Protein AF-A0A9D2WP84-F1 (afdb_monomer)

pLDDT: mean 82.33, std 8.55, range [58.09, 91.62]

Solvent-accessible surface area (backbone atoms only — not comparable to full-atom values): 3804 Å² total; per-residue (Å²): 109,36,30,45,41,38,70,45,65,66,59,44,52,52,54,34,70,60,41,97,69,72,50,75,75,44,61,38,78,86,53,78,35,29,35,25,65,51,61,98,77,35,68,62,64,79,78,51,90,65,51,75,36,73,63,83,62,82,74,52,74,124

Mean predicted aligned error: 5.14 Å

Nearest PDB structures (foldseek):
  6ryx-assembly1_A  TM=5.447E-01  e=7.339E+00  Colletotrichum graminicola M1.001
  1kn6-assembly1_A  TM=4.223E-01  e=5.967E+00  Mus musculus

Organism: NCBI:txid182264

Structure (mmCIF, N/CA/C/O backbone):
data_AF-A0A9D2WP84-F1
#
_entry.id   AF-A0A9D2WP84-F1
#
loop_
_atom_site.group_PDB
_atom_site.id
_atom_site.type_symbol
_atom_site.label_atom_id
_atom_site.label_alt_id
_atom_site.label_comp_id
_atom_site.label_asym_id
_atom_site.label_entity_id
_atom_site.label_seq_id
_atom_site.pdbx_PDB_ins_code
_atom_site.Cartn_x
_atom_site.Cartn_y
_atom_site.Cartn_z
_atom_site.occupancy
_atom_site.B_iso_or_equiv
_atom_site.auth_seq_id
_atom_site.auth_comp_id
_atom_site.auth_asym_id
_atom_site.auth_atom_id
_atom_site.pdbx_PDB_model_num
ATOM 1 N N . MET A 1 1 ? 6.876 -2.945 10.670 1.00 76.19 1 MET A N 1
ATOM 2 C CA . MET A 1 1 ? 6.300 -1.849 9.863 1.00 76.19 1 MET A CA 1
ATOM 3 C C . MET A 1 1 ? 5.130 -2.429 9.104 1.00 76.19 1 MET A C 1
ATOM 5 O O . MET A 1 1 ? 5.286 -3.501 8.535 1.00 76.19 1 MET A O 1
ATOM 9 N N . ILE A 1 2 ? 3.969 -1.789 9.163 1.00 85.88 2 ILE A N 1
ATOM 10 C CA . ILE A 1 2 ? 2.752 -2.295 8.529 1.00 85.88 2 ILE A CA 1
ATOM 11 C C . ILE A 1 2 ? 2.526 -1.509 7.244 1.00 85.88 2 ILE A C 1
ATOM 13 O O . ILE A 1 2 ? 2.734 -0.299 7.211 1.00 85.88 2 ILE A O 1
ATOM 17 N N . PHE A 1 3 ? 2.109 -2.197 6.188 1.00 88.44 3 PHE A N 1
ATOM 18 C CA . PHE A 1 3 ? 1.843 -1.603 4.889 1.00 88.44 3 PHE A CA 1
ATOM 19 C C . PHE A 1 3 ? 0.411 -1.878 4.459 1.00 88.44 3 PHE A C 1
ATOM 21 O O . PHE A 1 3 ? -0.069 -3.012 4.535 1.00 88.44 3 PHE A O 1
ATOM 28 N N . TYR A 1 4 ? -0.253 -0.844 3.959 1.00 89.75 4 TYR A N 1
ATOM 29 C CA . TYR A 1 4 ? -1.486 -0.987 3.202 1.00 89.75 4 TYR A CA 1
ATOM 30 C C . TYR A 1 4 ? -1.145 -1.155 1.725 1.00 89.75 4 TYR A C 1
ATOM 32 O O . TYR A 1 4 ? -0.470 -0.297 1.155 1.00 89.75 4 TYR A O 1
ATOM 40 N N . ILE A 1 5 ? -1.614 -2.243 1.110 1.00 89.44 5 ILE A N 1
ATOM 41 C CA . ILE A 1 5 ? -1.364 -2.540 -0.303 1.00 89.44 5 ILE A CA 1
ATOM 42 C C . ILE A 1 5 ? -2.679 -2.514 -1.084 1.00 89.44 5 ILE A C 1
ATOM 44 O O . ILE A 1 5 ? -3.640 -3.210 -0.744 1.00 89.44 5 ILE A O 1
ATOM 48 N N . THR A 1 6 ? -2.704 -1.737 -2.166 1.00 88.88 6 THR A N 1
ATOM 49 C CA . THR A 1 6 ? -3.849 -1.610 -3.079 1.00 88.88 6 THR A CA 1
ATOM 50 C C . THR A 1 6 ? -3.395 -1.548 -4.536 1.00 88.88 6 THR A C 1
ATOM 52 O O . THR A 1 6 ? -2.288 -1.115 -4.849 1.00 88.88 6 THR A O 1
ATOM 55 N N . ASN A 1 7 ? -4.275 -1.950 -5.452 1.00 90.69 7 ASN A N 1
ATOM 56 C CA . ASN A 1 7 ? -4.069 -1.778 -6.891 1.00 90.69 7 ASN A CA 1
ATOM 57 C C . ASN A 1 7 ? -4.405 -0.347 -7.360 1.00 90.69 7 ASN A C 1
ATOM 59 O O . ASN A 1 7 ? -4.108 0.021 -8.495 1.00 90.69 7 ASN A O 1
ATOM 63 N N . ASN A 1 8 ? -5.050 0.465 -6.514 1.00 89.62 8 ASN A N 1
ATOM 64 C CA . ASN A 1 8 ? -5.501 1.809 -6.859 1.00 89.62 8 ASN A CA 1
ATOM 65 C C . ASN A 1 8 ? -4.640 2.877 -6.172 1.00 89.62 8 ASN A C 1
ATOM 67 O O . ASN A 1 8 ? -4.672 3.027 -4.952 1.00 89.62 8 ASN A O 1
ATOM 71 N N . LYS A 1 9 ? -3.925 3.681 -6.968 1.00 89.31 9 LYS A N 1
ATOM 72 C CA . LYS A 1 9 ? -3.084 4.780 -6.466 1.00 89.31 9 LYS A CA 1
ATOM 73 C C . LYS A 1 9 ? -3.858 5.759 -5.577 1.00 89.31 9 LYS A C 1
ATOM 75 O O . LYS A 1 9 ? -3.319 6.225 -4.580 1.00 89.31 9 LYS A O 1
ATOM 80 N N . ASN A 1 10 ? -5.107 6.063 -5.926 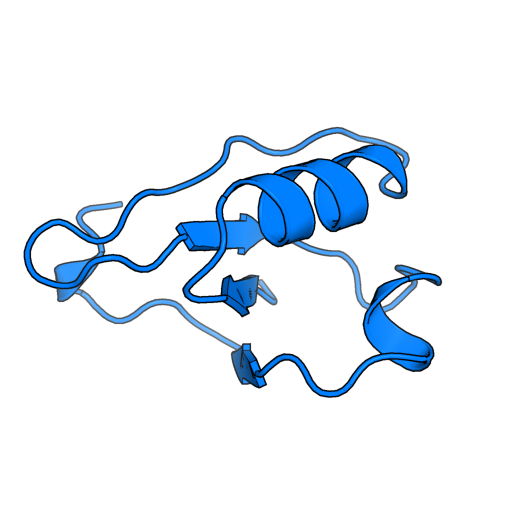1.00 90.12 10 ASN A N 1
ATOM 81 C CA . ASN A 1 10 ? -5.904 7.039 -5.185 1.00 90.12 10 ASN A CA 1
ATOM 82 C C . ASN A 1 10 ? -6.272 6.523 -3.793 1.00 90.12 10 ASN A C 1
ATOM 84 O O . ASN A 1 10 ? -6.280 7.306 -2.856 1.00 90.12 10 ASN A O 1
ATOM 88 N N . GLU A 1 11 ? -6.499 5.216 -3.637 1.00 86.69 11 GLU A N 1
ATOM 89 C CA . GLU A 1 11 ? -6.714 4.633 -2.309 1.00 86.69 11 GLU A CA 1
ATOM 90 C C . GLU A 1 11 ? -5.442 4.692 -1.459 1.00 86.69 11 GLU A C 1
ATOM 92 O O . GLU A 1 11 ? -5.525 4.969 -0.270 1.00 86.69 11 GLU A O 1
ATOM 97 N N . ALA A 1 12 ? -4.263 4.472 -2.049 1.00 87.94 12 ALA A N 1
ATOM 98 C CA . ALA A 1 12 ? -3.001 4.589 -1.317 1.00 87.94 12 ALA A CA 1
ATOM 99 C C . ALA A 1 12 ? -2.740 6.033 -0.844 1.00 87.94 12 ALA A C 1
ATOM 101 O O . ALA A 1 12 ? -2.312 6.238 0.288 1.00 87.94 12 ALA A O 1
ATOM 102 N N . LEU A 1 13 ? -3.041 7.027 -1.690 1.00 87.31 13 LEU A N 1
ATOM 103 C CA . LEU A 1 13 ? -2.966 8.452 -1.339 1.00 87.31 13 LEU A CA 1
ATOM 104 C C . LEU A 1 13 ? -3.954 8.828 -0.228 1.00 87.31 13 LEU A C 1
ATOM 106 O O . LEU A 1 13 ? -3.605 9.582 0.674 1.00 87.31 13 LEU A O 1
ATOM 110 N N . ASP A 1 14 ? -5.171 8.296 -0.288 1.00 87.56 14 ASP A N 1
ATOM 111 C CA . ASP A 1 14 ? -6.214 8.553 0.706 1.00 87.56 14 ASP A CA 1
ATOM 112 C C . ASP A 1 14 ? -5.803 7.999 2.080 1.00 87.56 14 ASP A C 1
ATOM 114 O O . ASP A 1 14 ? -5.807 8.718 3.073 1.00 87.56 14 ASP A O 1
ATOM 118 N N . VAL A 1 15 ? -5.302 6.756 2.127 1.00 86.31 15 VAL A N 1
ATOM 119 C CA . VAL A 1 15 ? -4.740 6.146 3.349 1.00 86.31 15 VAL A CA 1
ATOM 120 C C . VAL A 1 15 ? -3.632 7.015 3.948 1.00 86.31 15 VAL A C 1
ATOM 122 O O . VAL A 1 15 ? -3.592 7.212 5.164 1.00 86.31 15 VAL A O 1
ATOM 125 N N . GLN A 1 16 ? -2.746 7.538 3.094 1.00 87.19 16 GLN A N 1
ATOM 126 C CA . GLN A 1 16 ? -1.644 8.411 3.491 1.00 87.19 16 GLN A CA 1
ATOM 127 C C . GLN A 1 16 ? -2.139 9.743 4.074 1.00 87.19 16 GLN A C 1
ATOM 129 O O . GLN A 1 16 ? -1.542 10.245 5.021 1.00 87.19 16 GLN A O 1
ATOM 134 N N . ALA A 1 17 ? -3.224 10.311 3.539 1.00 86.50 17 ALA A N 1
ATOM 135 C CA . ALA A 1 17 ? -3.798 11.572 4.014 1.00 86.50 17 ALA A CA 1
ATOM 136 C C . ALA A 1 17 ? -4.363 11.484 5.445 1.00 86.50 17 ALA A C 1
ATOM 138 O O . ALA A 1 17 ? -4.592 12.511 6.081 1.00 86.50 17 ALA A O 1
ATOM 139 N N . HIS A 1 18 ? -4.576 10.267 5.952 1.00 83.56 18 HIS A N 1
ATOM 140 C CA . HIS A 1 18 ? -5.066 9.991 7.303 1.00 83.56 18 HIS A CA 1
ATOM 141 C C . HIS A 1 18 ? -3.965 9.618 8.310 1.00 83.56 18 HIS A C 1
ATOM 143 O O . HIS A 1 18 ? -4.285 9.276 9.451 1.00 83.56 18 HIS A O 1
ATOM 149 N N . GLU A 1 19 ? -2.693 9.669 7.911 1.00 80.94 19 GLU A N 1
ATOM 150 C CA . GLU A 1 19 ? -1.550 9.550 8.818 1.00 80.94 19 GLU A CA 1
ATOM 151 C C . GLU A 1 19 ? -1.123 10.928 9.332 1.00 80.94 19 GLU A C 1
ATOM 153 O O . GLU A 1 1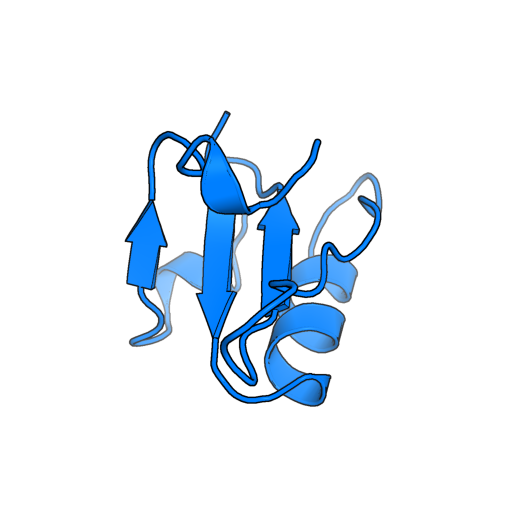9 ? -1.056 11.890 8.568 1.00 80.94 19 GLU A O 1
ATOM 158 N N . ASP A 1 20 ? -0.743 11.006 10.610 1.00 80.12 20 ASP A N 1
ATOM 159 C CA . ASP A 1 20 ? -0.182 12.234 11.194 1.00 80.12 20 ASP A CA 1
ATOM 160 C C . ASP A 1 20 ? 1.145 12.626 10.521 1.00 80.12 20 ASP A C 1
ATOM 162 O O . ASP A 1 20 ? 1.480 13.803 10.412 1.00 80.12 20 ASP A O 1
ATOM 166 N N . ASN A 1 21 ? 1.899 11.626 10.050 1.00 83.69 21 ASN A N 1
ATOM 167 C CA . ASN A 1 21 ? 3.152 11.803 9.328 1.00 83.69 21 ASN A CA 1
ATOM 168 C C . ASN A 1 21 ? 3.067 11.113 7.961 1.00 83.69 21 ASN A C 1
ATOM 170 O O . ASN A 1 21 ? 3.213 9.888 7.895 1.00 83.69 21 ASN A O 1
ATOM 174 N N . PRO A 1 22 ? 2.868 11.861 6.862 1.00 79.88 22 PRO A N 1
ATOM 175 C CA . PRO A 1 22 ? 2.732 11.269 5.540 1.00 79.88 22 PRO A CA 1
ATOM 176 C C . PRO A 1 22 ? 4.001 10.509 5.138 1.00 79.88 22 PRO A C 1
ATOM 178 O O . PRO A 1 22 ? 5.107 11.049 5.127 1.00 79.88 22 PRO A O 1
ATOM 181 N N . LYS A 1 23 ? 3.822 9.237 4.774 1.00 85.12 23 LYS A N 1
ATOM 182 C CA . LYS A 1 23 ? 4.888 8.329 4.334 1.00 85.12 23 LYS A CA 1
ATOM 183 C C . LYS A 1 23 ? 4.944 8.231 2.811 1.00 85.12 23 LYS A C 1
ATOM 185 O O . LYS A 1 23 ? 3.901 8.322 2.171 1.00 85.12 23 LYS A O 1
ATOM 190 N N . PRO A 1 24 ? 6.126 8.035 2.207 1.00 87.25 24 PRO A N 1
ATOM 191 C CA . PRO A 1 24 ? 6.226 7.904 0.760 1.00 87.25 24 PRO A CA 1
ATOM 192 C C . PRO A 1 24 ? 5.433 6.691 0.256 1.00 87.25 24 PRO A C 1
ATOM 194 O O . PRO A 1 24 ? 5.444 5.622 0.866 1.00 87.25 24 PRO A O 1
ATOM 197 N N . LEU A 1 25 ? 4.772 6.862 -0.890 1.00 90.00 25 LEU A N 1
ATOM 198 C CA . LEU A 1 25 ? 4.145 5.758 -1.607 1.00 90.00 25 LEU A CA 1
ATOM 199 C C . LEU A 1 25 ? 5.203 4.952 -2.355 1.00 90.00 25 LEU A C 1
ATOM 201 O O . LEU A 1 25 ? 6.003 5.508 -3.107 1.00 90.00 25 LEU A O 1
ATOM 205 N N . ILE A 1 26 ? 5.148 3.636 -2.206 1.00 91.50 26 ILE A N 1
ATOM 206 C CA . ILE A 1 26 ? 6.050 2.692 -2.859 1.00 91.50 26 ILE A CA 1
ATOM 207 C C . ILE A 1 26 ? 5.264 1.995 -3.969 1.00 91.50 26 ILE A C 1
ATOM 209 O O . ILE A 1 26 ? 4.255 1.336 -3.711 1.00 91.50 26 ILE A O 1
ATOM 213 N N . LYS A 1 27 ? 5.701 2.145 -5.221 1.00 90.50 27 LYS A N 1
ATOM 214 C CA . LYS A 1 27 ? 5.108 1.431 -6.357 1.00 90.50 27 LYS A CA 1
ATOM 215 C C . LYS A 1 27 ? 5.814 0.090 -6.529 1.00 90.50 27 LYS A C 1
ATOM 217 O O . LYS A 1 27 ? 7.037 0.060 -6.618 1.00 90.50 27 LYS A O 1
ATOM 222 N N . HIS A 1 28 ? 5.058 -1.000 -6.631 1.00 90.38 28 HIS A N 1
ATOM 223 C CA . HIS A 1 28 ? 5.644 -2.303 -6.940 1.00 90.38 28 HIS A CA 1
ATOM 224 C C . HIS A 1 28 ? 6.275 -2.273 -8.354 1.00 90.38 28 HIS A C 1
ATOM 226 O O . HIS A 1 28 ? 5.657 -1.735 -9.277 1.00 90.38 28 HIS A O 1
ATOM 232 N N . PRO A 1 29 ? 7.470 -2.856 -8.578 1.00 86.50 29 PRO A N 1
ATOM 233 C CA . PRO A 1 29 ? 8.149 -2.785 -9.878 1.00 86.50 29 PRO A CA 1
ATOM 234 C C . PRO A 1 29 ? 7.461 -3.583 -10.993 1.00 86.50 29 PRO A C 1
ATOM 236 O O . PRO A 1 29 ? 7.412 -3.121 -12.127 1.00 86.50 29 PRO A O 1
ATOM 239 N N . 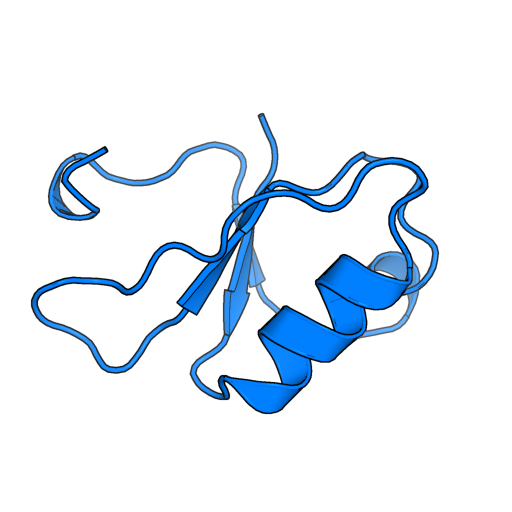ILE A 1 30 ? 6.930 -4.772 -10.684 1.00 88.44 30 ILE A N 1
ATOM 240 C CA . ILE A 1 30 ? 6.275 -5.654 -11.670 1.00 88.44 30 ILE A CA 1
ATOM 241 C C . ILE A 1 30 ? 4.753 -5.458 -11.714 1.00 88.44 30 ILE A C 1
ATOM 243 O O . ILE A 1 30 ? 4.166 -5.316 -12.785 1.00 88.44 30 ILE A O 1
ATOM 247 N N . TYR A 1 31 ? 4.093 -5.472 -10.557 1.00 86.06 31 TYR A N 1
ATOM 248 C CA . TYR A 1 31 ? 2.637 -5.403 -10.485 1.00 86.06 31 TYR A CA 1
ATOM 249 C C . TYR A 1 31 ? 2.143 -3.959 -10.388 1.00 86.06 31 TYR A C 1
ATOM 251 O O . TYR A 1 31 ? 2.803 -3.101 -9.810 1.00 86.06 31 TYR A O 1
ATOM 259 N N . ASN A 1 32 ? 0.937 -3.685 -10.894 1.00 88.25 32 ASN A N 1
ATOM 260 C CA . ASN A 1 32 ? 0.288 -2.381 -10.734 1.00 88.25 32 ASN A CA 1
ATOM 261 C C . ASN A 1 32 ? -0.293 -2.220 -9.314 1.00 88.25 32 ASN A C 1
ATOM 263 O O . ASN A 1 32 ? -1.503 -2.092 -9.136 1.00 88.25 32 ASN A O 1
ATOM 267 N N . MET A 1 33 ? 0.579 -2.293 -8.309 1.00 91.00 33 MET A N 1
ATOM 268 C CA . MET A 1 33 ? 0.258 -2.175 -6.890 1.00 91.00 33 MET A CA 1
ATOM 269 C C . MET A 1 33 ? 1.014 -1.007 -6.264 1.00 91.00 33 MET A C 1
ATOM 271 O O . MET A 1 33 ? 2.128 -0.666 -6.668 1.00 91.00 33 MET A O 1
ATOM 275 N N . TRP A 1 34 ? 0.403 -0.436 -5.236 1.00 91.62 34 TRP A N 1
ATOM 276 C CA . TRP A 1 34 ? 0.929 0.651 -4.429 1.00 91.62 34 TRP A CA 1
ATOM 277 C C . TRP A 1 34 ? 0.903 0.224 -2.967 1.00 91.62 34 TRP A C 1
ATOM 279 O O . TRP A 1 34 ? -0.114 -0.283 -2.491 1.00 91.62 34 TRP A O 1
ATOM 289 N N . ALA A 1 35 ? 2.016 0.433 -2.273 1.00 91.12 35 ALA A N 1
ATOM 290 C CA . ALA A 1 35 ? 2.135 0.258 -0.839 1.00 91.12 35 ALA A CA 1
ATOM 291 C C . ALA A 1 35 ? 2.356 1.609 -0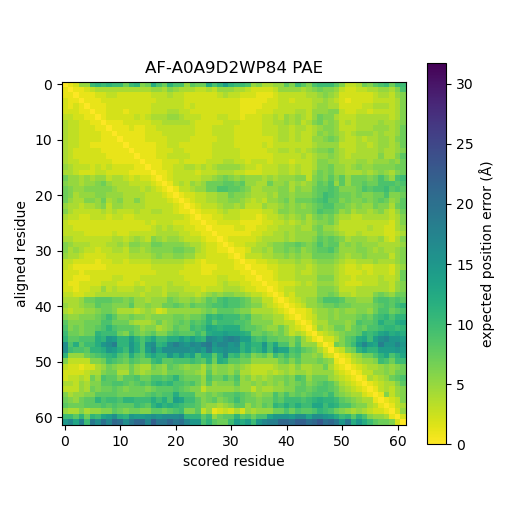.164 1.00 91.12 35 ALA A C 1
ATOM 293 O O . ALA A 1 35 ? 3.079 2.466 -0.672 1.00 9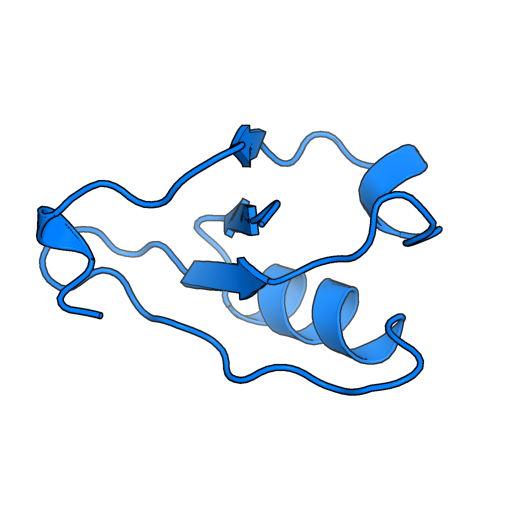1.12 35 ALA A O 1
ATOM 294 N N . VAL A 1 36 ? 1.760 1.771 1.009 1.00 90.19 36 VAL A N 1
ATOM 295 C CA . VAL A 1 36 ? 2.027 2.890 1.911 1.00 90.19 36 VAL A CA 1
ATOM 296 C C . VAL A 1 36 ? 2.243 2.346 3.310 1.00 90.19 36 VAL A C 1
ATOM 298 O O . VAL A 1 36 ? 1.508 1.463 3.756 1.00 90.19 36 VAL A O 1
ATOM 301 N N . GLU A 1 37 ? 3.287 2.830 3.977 1.00 89.19 37 GLU A N 1
ATOM 302 C CA . GLU A 1 37 ? 3.513 2.521 5.385 1.00 89.19 37 GLU A CA 1
ATOM 303 C C . GLU A 1 37 ? 2.424 3.201 6.222 1.00 89.19 37 GLU A C 1
ATOM 305 O O . GLU A 1 37 ? 2.152 4.389 6.052 1.00 89.19 37 GLU A O 1
ATOM 310 N N . ILE A 1 38 ? 1.809 2.437 7.119 1.00 86.31 38 ILE A N 1
ATOM 311 C CA . ILE A 1 38 ? 0.735 2.894 7.999 1.00 86.31 38 ILE A CA 1
ATOM 312 C C . ILE A 1 38 ? 1.062 2.572 9.453 1.00 86.31 38 ILE A C 1
ATOM 314 O O . ILE A 1 38 ? 1.780 1.613 9.761 1.00 86.31 38 ILE A O 1
ATOM 318 N N . THR A 1 39 ? 0.474 3.342 10.360 1.00 83.19 39 THR A N 1
ATOM 319 C CA . THR A 1 39 ? 0.468 3.025 11.787 1.00 83.19 39 THR A CA 1
ATOM 320 C C . THR A 1 39 ? -0.721 2.127 12.140 1.00 83.19 39 THR A C 1
ATOM 322 O O . THR A 1 39 ? -1.767 2.153 11.492 1.00 83.19 39 THR A O 1
ATOM 325 N N . GLU A 1 40 ? -0.606 1.341 13.216 1.00 73.75 40 GLU A N 1
ATOM 326 C CA . GLU A 1 40 ? -1.722 0.522 13.738 1.00 73.75 40 GLU A CA 1
ATOM 327 C C . GLU A 1 40 ? -2.954 1.363 14.131 1.00 73.75 40 GLU A C 1
ATOM 329 O O . GLU A 1 40 ? -4.083 0.867 14.203 1.00 73.75 40 GLU A O 1
ATOM 334 N N . ASN A 1 41 ? -2.744 2.661 14.357 1.00 76.25 41 ASN A N 1
ATOM 335 C CA . ASN A 1 41 ? -3.784 3.615 14.713 1.00 76.25 41 ASN A CA 1
ATOM 336 C C . ASN A 1 41 ? -4.425 4.317 13.512 1.00 76.25 41 ASN A C 1
ATOM 338 O O . ASN A 1 41 ? -5.343 5.114 13.724 1.00 76.25 41 ASN A O 1
ATOM 342 N N . ASN A 1 42 ? -4.030 3.991 12.276 1.00 79.38 42 ASN A N 1
ATOM 343 C CA . ASN A 1 42 ? -4.645 4.562 11.087 1.00 79.38 42 ASN A CA 1
ATOM 344 C C . ASN A 1 42 ? -6.149 4.241 11.042 1.00 79.38 42 ASN A C 1
ATOM 346 O O . ASN A 1 42 ? -6.575 3.099 10.832 1.00 79.38 42 ASN A O 1
ATOM 350 N N . LYS A 1 43 ? -6.978 5.271 11.241 1.00 73.62 43 LYS A N 1
ATOM 351 C CA . LYS A 1 43 ? -8.443 5.141 11.294 1.00 73.62 43 LYS A CA 1
ATOM 352 C C . LYS A 1 43 ? -9.042 4.717 9.953 1.00 73.62 43 LYS A C 1
ATOM 354 O O . LYS A 1 43 ? -10.097 4.089 9.940 1.00 73.62 43 LYS A O 1
ATOM 359 N N . TYR A 1 44 ? -8.374 5.034 8.847 1.00 74.69 44 TYR A N 1
ATOM 360 C CA . TYR A 1 44 ? -8.837 4.713 7.502 1.00 74.69 44 TYR A CA 1
ATOM 361 C C . TYR A 1 44 ? -8.821 3.203 7.244 1.00 74.69 44 TYR A C 1
ATOM 363 O O . TYR A 1 44 ? -9.773 2.626 6.717 1.00 74.69 44 TYR A O 1
ATOM 371 N N . VAL A 1 45 ? -7.755 2.539 7.689 1.00 71.69 45 VAL A N 1
ATOM 372 C CA . VAL A 1 45 ? -7.512 1.120 7.414 1.00 71.69 45 VAL A CA 1
ATOM 373 C C . VAL A 1 45 ? -8.425 0.218 8.253 1.00 71.69 45 VAL A C 1
ATOM 375 O O . VAL A 1 45 ? -8.827 -0.847 7.790 1.00 71.69 45 VAL A O 1
ATOM 378 N N . LYS A 1 46 ? -8.858 0.677 9.437 1.00 67.81 46 LYS A N 1
ATOM 379 C CA . LYS A 1 46 ? -9.808 -0.055 10.298 1.00 67.81 46 LYS A CA 1
ATOM 380 C C . LYS A 1 46 ? -11.179 -0.299 9.644 1.00 67.81 46 LYS A C 1
ATOM 382 O O . LYS A 1 46 ? -11.865 -1.231 10.046 1.00 67.81 46 LYS A O 1
ATOM 387 N N . ASN A 1 47 ? -11.567 0.495 8.638 1.00 64.38 47 ASN A N 1
ATOM 388 C CA . ASN A 1 47 ? -12.900 0.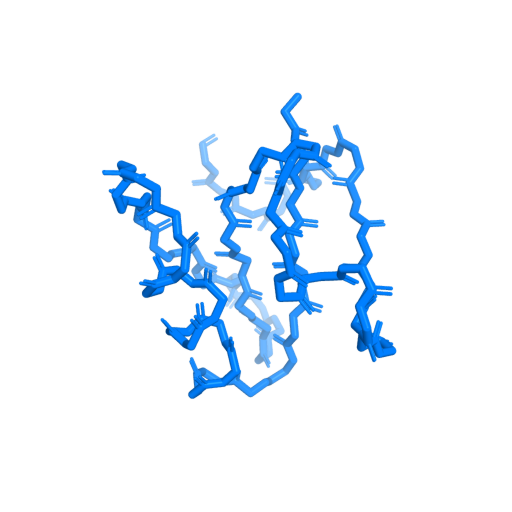452 8.018 1.00 64.38 47 ASN A CA 1
ATOM 389 C C . ASN A 1 47 ? -12.939 -0.118 6.582 1.00 64.38 47 ASN A C 1
ATOM 391 O O . ASN A 1 47 ? -14.022 -0.216 6.002 1.00 64.38 47 ASN A O 1
ATOM 395 N N . LYS A 1 48 ? -11.804 -0.491 5.973 1.00 67.19 48 LYS A N 1
ATOM 396 C CA . LYS A 1 48 ? -11.725 -0.874 4.545 1.00 67.19 48 LYS A CA 1
ATOM 397 C C . LYS A 1 48 ? -11.143 -2.275 4.319 1.00 67.19 48 LYS A C 1
ATOM 399 O O . LYS A 1 48 ? -10.387 -2.800 5.122 1.00 67.19 48 LYS A O 1
ATOM 404 N N . LYS A 1 49 ? -11.483 -2.862 3.161 1.00 58.09 49 LYS A N 1
ATOM 405 C CA . LYS A 1 49 ? -11.108 -4.222 2.704 1.00 58.09 49 LYS A CA 1
ATOM 406 C C . LYS A 1 49 ? -9.702 -4.343 2.084 1.00 58.09 49 LYS A C 1
ATOM 408 O O . LYS A 1 49 ? -9.421 -5.347 1.428 1.00 58.09 49 LYS A O 1
ATOM 413 N N . GLY A 1 50 ? -8.850 -3.326 2.185 1.00 62.62 50 GLY A N 1
ATOM 414 C CA . GLY A 1 50 ? -7.509 -3.422 1.604 1.00 62.62 50 GLY A CA 1
ATOM 415 C C . GLY A 1 50 ? -6.640 -4.423 2.361 1.00 62.62 50 GLY A C 1
ATOM 416 O O . GLY A 1 50 ? -6.915 -4.761 3.514 1.00 62.62 50 GLY A O 1
ATOM 417 N N . ARG A 1 51 ? -5.609 -4.950 1.697 1.00 79.00 51 ARG A N 1
ATOM 418 C CA . ARG A 1 51 ? -4.747 -5.959 2.315 1.00 79.00 51 ARG A CA 1
ATOM 419 C C . ARG A 1 51 ? -3.658 -5.277 3.129 1.00 79.00 51 ARG A C 1
ATOM 421 O O . ARG A 1 51 ? -2.862 -4.507 2.594 1.00 79.00 51 ARG A O 1
ATOM 428 N N . ILE A 1 52 ? -3.632 -5.601 4.413 1.00 83.62 52 ILE A N 1
ATOM 429 C CA . ILE A 1 52 ? -2.605 -5.163 5.350 1.00 83.62 52 ILE A CA 1
ATOM 430 C C . ILE A 1 52 ? -1.505 -6.221 5.380 1.00 83.62 52 ILE A C 1
ATOM 432 O O . ILE A 1 52 ? -1.787 -7.408 5.549 1.00 83.62 52 ILE A O 1
ATOM 436 N N . TYR A 1 53 ? -0.256 -5.794 5.229 1.00 84.00 53 TYR A N 1
ATOM 437 C CA . TYR A 1 53 ? 0.915 -6.661 5.282 1.00 84.00 53 TYR A CA 1
ATOM 438 C C . TYR A 1 53 ? 1.901 -6.176 6.341 1.00 84.00 53 TYR A C 1
ATOM 440 O O . TYR A 1 53 ? 2.198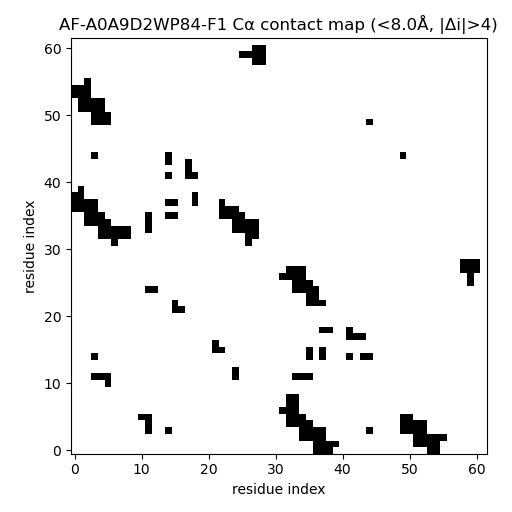 -4.990 6.436 1.00 84.00 53 TYR A O 1
ATOM 448 N N . ASN A 1 54 ? 2.473 -7.111 7.100 1.00 80.94 54 ASN A N 1
ATOM 449 C CA . ASN A 1 54 ? 3.444 -6.805 8.161 1.00 80.94 54 ASN A CA 1
ATOM 450 C C . ASN A 1 54 ? 4.876 -6.576 7.642 1.00 80.94 54 ASN A C 1
ATOM 452 O O . ASN A 1 54 ? 5.779 -6.279 8.425 1.00 80.94 54 ASN A O 1
ATOM 456 N N . LYS A 1 55 ? 5.103 -6.778 6.339 1.00 81.31 55 LYS A N 1
ATOM 457 C CA . LYS A 1 55 ? 6.387 -6.597 5.656 1.00 81.31 55 LYS A CA 1
ATOM 458 C C . LYS A 1 55 ? 6.170 -6.573 4.138 1.00 81.31 55 LYS A C 1
ATOM 460 O O . LYS A 1 55 ? 5.365 -7.352 3.630 1.00 81.31 55 LYS A O 1
ATOM 465 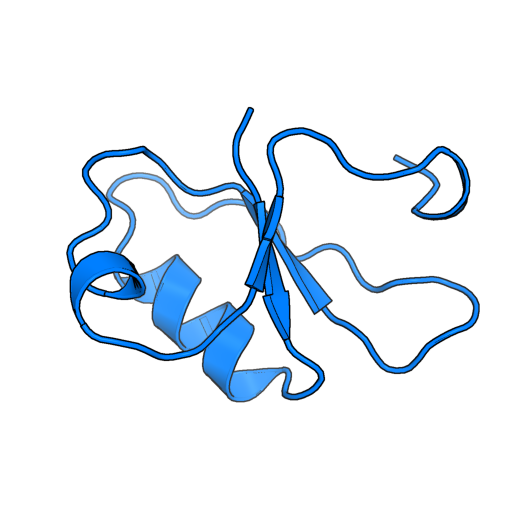N N . LEU A 1 56 ? 6.919 -5.730 3.427 1.00 83.44 56 LEU A N 1
ATOM 466 C CA . LEU A 1 56 ? 7.036 -5.793 1.967 1.00 83.44 56 LEU A CA 1
ATOM 467 C C . LEU A 1 56 ? 8.007 -6.908 1.553 1.00 83.44 56 LEU A C 1
ATOM 469 O O . LEU A 1 56 ? 9.034 -7.122 2.205 1.00 83.44 56 LEU A O 1
ATOM 473 N N . SER A 1 57 ? 7.676 -7.650 0.492 1.00 79.50 57 SER A N 1
ATOM 474 C CA . SER A 1 57 ? 8.602 -8.640 -0.074 1.00 79.50 57 SER A CA 1
ATOM 475 C C . SER A 1 57 ? 9.836 -7.947 -0.665 1.00 79.50 57 SER A C 1
ATOM 477 O O . SER A 1 57 ? 9.829 -6.742 -0.908 1.00 79.50 57 SER A O 1
ATOM 479 N N . HIS A 1 58 ? 10.911 -8.707 -0.889 1.00 74.44 58 HIS A N 1
ATOM 480 C CA . HIS A 1 58 ? 12.159 -8.171 -1.449 1.00 74.44 58 HIS A CA 1
ATOM 481 C C . HIS A 1 58 ? 11.945 -7.512 -2.825 1.00 74.44 58 HIS A C 1
ATOM 483 O O . HIS A 1 58 ? 12.635 -6.566 -3.191 1.00 74.44 58 HIS A O 1
ATOM 489 N N . ASP A 1 59 ? 10.915 -7.958 -3.543 1.00 82.25 59 ASP A N 1
ATOM 490 C CA . ASP A 1 59 ? 10.546 -7.469 -4.870 1.00 82.25 59 ASP A CA 1
ATOM 491 C C . ASP A 1 59 ? 10.010 -6.037 -4.863 1.00 82.25 59 ASP A C 1
ATOM 493 O O . ASP A 1 59 ? 9.819 -5.473 -5.929 1.00 82.25 59 ASP A O 1
ATOM 497 N N . TRP A 1 60 ? 9.756 -5.430 -3.702 1.00 81.81 60 TRP A N 1
ATOM 498 C CA . TRP A 1 60 ? 9.345 -4.026 -3.618 1.00 81.81 60 TRP A CA 1
ATOM 499 C C . TRP A 1 60 ? 10.518 -3.050 -3.776 1.00 81.81 60 TRP A C 1
ATOM 501 O O . TRP A 1 60 ? 10.273 -1.855 -3.922 1.00 81.81 60 TRP A O 1
ATOM 511 N N . GLY A 1 61 ? 11.762 -3.552 -3.801 1.00 62.75 61 GLY A N 1
ATOM 512 C CA . GLY A 1 61 ? 12.957 -2.775 -4.143 1.00 62.75 61 GLY A CA 1
ATOM 513 C C . GLY A 1 61 ? 13.256 -1.618 -3.187 1.00 62.75 61 GLY A C 1
ATOM 514 O O . GLY A 1 61 ? 13.743 -0.586 -3.644 1.00 62.75 61 GLY A O 1
ATOM 515 N N . VAL A 1 62 ? 12.911 -1.774 -1.902 1.00 59.12 62 VAL A N 1
ATOM 516 C CA . VAL A 1 62 ? 13.063 -0.747 -0.853 1.00 59.12 62 VAL A CA 1
ATOM 517 C C . VAL A 1 62 ? 14.392 -0.881 -0.130 1.00 59.12 62 VAL A C 1
ATOM 519 O O . VAL A 1 62 ? 14.706 -2.021 0.285 1.00 59.12 62 VAL A O 1
#

Secondary structure (DSSP, 8-state):
-EEEEES-HHHHHHHHHTSSSPPPEEE-SSSS-EEEEE-TT-TTGGGS-PEEESS--GGG--

Radius of gyration: 10.59 Å; Cα contacts (8 Å, |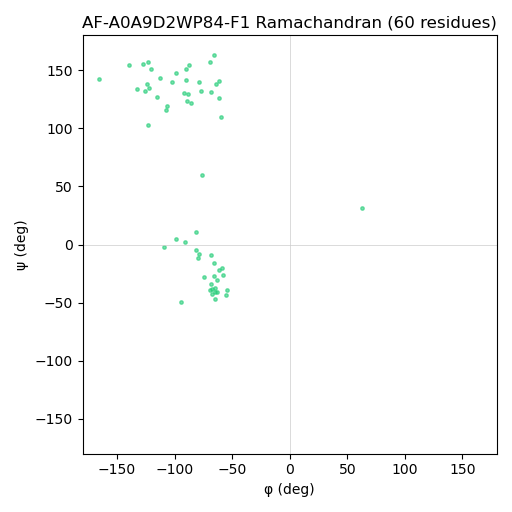Δi|>4): 105; chains: 1; bounding box: 26×21×26 Å

Foldseek 3Di:
DKKFKDLDPVLLVVLQVQDPDRFDWQQQPPGSMIIGDDDPPRPSVVPDDTDMDPDDDVSSVD

Sequence (62 aa):
MIFYITNNKNEALDVQAHEDNPKPLIKHPIYNMWAVEITENNKYVKNKKGRIYNKLSHDWGV